Protein AF-A0A0A8WSU2-F1 (afdb_monomer_lite)

Secondary structure (DSSP, 8-state):
-EEEEEE---SSTTS--SSS--HHHHHHHHHHHHHHHH-TTSEEEEEETTT-HHHHHHSHHHHHHHHHH-GGG-SEEEETTEEEEESSPPPHHHHHHHHHHTT-----------------S---

Sequence (124 aa):
MKIEIYDPAMCCSTGVCGPSVDPELVRIQEALRQIQKQAPEVQVSRYGLSADPQAFVSNSAVAELLKSDGPDCLPLTFVDGELVCKGRYPSDEQLQAILKRGGMDVTFGEKKKSACCCGPKGCC

pLDDT: mean 83.92, std 17.27, range [31.69, 97.25]

Structure (mmCIF, N/CA/C/O backbone):
data_AF-A0A0A8WSU2-F1
#
_entry.id   AF-A0A0A8WSU2-F1
#
loop_
_atom_site.group_PDB
_atom_site.id
_atom_site.type_symbol
_atom_site.label_atom_id
_atom_site.label_alt_id
_atom_site.label_comp_id
_atom_site.label_asym_id
_atom_site.label_entity_id
_atom_site.label_seq_id
_atom_site.pdbx_PDB_ins_code
_atom_site.Cartn_x
_atom_site.Cartn_y
_atom_site.Cartn_z
_atom_site.occupancy
_atom_site.B_iso_or_equiv
_atom_site.auth_seq_id
_atom_site.auth_comp_id
_atom_site.auth_asym_id
_atom_site.auth_atom_id
_atom_site.pdbx_PDB_model_num
ATOM 1 N N . MET A 1 1 ? -9.893 -0.994 11.996 1.00 90.88 1 MET A N 1
ATOM 2 C CA . MET A 1 1 ? -9.765 -1.072 10.529 1.00 90.88 1 MET A CA 1
ATOM 3 C C . MET A 1 1 ? -8.291 -1.002 10.164 1.00 90.88 1 MET A C 1
ATOM 5 O O . MET A 1 1 ? -7.567 -0.209 10.764 1.00 90.88 1 MET A O 1
ATOM 9 N N . LYS A 1 2 ? -7.840 -1.822 9.218 1.00 94.38 2 LYS A N 1
ATOM 10 C CA . LYS A 1 2 ? -6.454 -1.885 8.750 1.00 94.38 2 LYS A CA 1
ATOM 11 C C . LYS A 1 2 ? -6.403 -1.690 7.236 1.00 94.38 2 LYS A C 1
ATOM 13 O O . LYS A 1 2 ? -7.123 -2.368 6.516 1.00 94.38 2 LYS A O 1
ATOM 18 N N . ILE A 1 3 ? -5.560 -0.779 6.762 1.00 95.69 3 ILE A N 1
ATOM 19 C CA . ILE A 1 3 ? -5.290 -0.542 5.341 1.00 95.69 3 ILE A CA 1
ATOM 20 C C . ILE A 1 3 ? -3.833 -0.911 5.080 1.00 95.69 3 ILE A C 1
ATOM 22 O O . ILE A 1 3 ? -2.929 -0.350 5.701 1.00 95.69 3 ILE A O 1
ATOM 26 N N . GLU A 1 4 ? -3.605 -1.841 4.159 1.00 96.31 4 GLU A N 1
ATOM 27 C CA . GLU A 1 4 ? -2.274 -2.321 3.787 1.00 96.31 4 GLU A CA 1
ATOM 28 C C . GLU A 1 4 ? -2.041 -2.096 2.300 1.00 96.31 4 GLU A C 1
ATOM 30 O O . GLU A 1 4 ? -2.842 -2.524 1.470 1.00 96.31 4 GLU A O 1
ATOM 35 N N . ILE A 1 5 ? -0.946 -1.426 1.958 1.00 96.50 5 ILE A N 1
ATOM 36 C CA . ILE A 1 5 ? -0.564 -1.148 0.574 1.00 96.50 5 ILE A CA 1
ATOM 37 C C . ILE A 1 5 ? 0.784 -1.803 0.294 1.00 96.50 5 ILE A C 1
ATOM 39 O O . ILE A 1 5 ? 1.754 -1.579 1.014 1.00 96.50 5 ILE A O 1
ATOM 43 N N . TYR A 1 6 ? 0.834 -2.602 -0.764 1.00 95.81 6 TYR A N 1
ATOM 44 C CA . TYR A 1 6 ? 2.019 -3.301 -1.237 1.00 95.81 6 TYR A CA 1
ATOM 45 C C . TYR A 1 6 ? 2.444 -2.684 -2.562 1.00 95.81 6 TYR A C 1
ATOM 47 O O . TYR A 1 6 ? 1.754 -2.839 -3.568 1.00 95.81 6 TYR A O 1
ATOM 55 N N . ASP A 1 7 ? 3.560 -1.970 -2.555 1.00 93.62 7 ASP A N 1
ATOM 56 C CA . ASP A 1 7 ? 4.047 -1.206 -3.694 1.00 93.62 7 ASP A CA 1
ATOM 57 C C . ASP A 1 7 ? 4.987 -2.006 -4.601 1.00 93.62 7 ASP A C 1
ATOM 59 O O . ASP A 1 7 ? 5.698 -2.898 -4.121 1.00 93.62 7 ASP A O 1
ATOM 63 N N . PRO A 1 8 ? 5.070 -1.641 -5.897 1.00 91.06 8 PRO A N 1
ATOM 64 C CA . PRO A 1 8 ? 6.066 -2.190 -6.809 1.00 91.06 8 PRO A CA 1
ATOM 65 C C . PRO A 1 8 ? 7.500 -1.955 -6.322 1.00 91.06 8 PRO A C 1
ATOM 67 O O . PRO A 1 8 ? 7.778 -1.119 -5.456 1.00 91.06 8 PRO A O 1
ATOM 70 N N . ALA A 1 9 ? 8.438 -2.691 -6.920 1.00 84.06 9 ALA A N 1
ATOM 71 C CA . ALA A 1 9 ? 9.855 -2.427 -6.727 1.00 84.06 9 ALA A CA 1
ATOM 72 C C . ALA A 1 9 ? 10.187 -1.032 -7.278 1.00 84.06 9 ALA A C 1
ATOM 74 O O . ALA A 1 9 ? 10.233 -0.812 -8.485 1.00 84.06 9 ALA A O 1
ATOM 75 N N . MET A 1 10 ? 10.405 -0.086 -6.370 1.00 75.75 10 MET A N 1
ATOM 76 C CA . MET A 1 10 ? 10.843 1.274 -6.672 1.00 75.75 10 MET A CA 1
ATOM 77 C C . MET A 1 10 ? 12.277 1.470 -6.172 1.00 75.75 10 MET A C 1
ATOM 79 O O . MET A 1 10 ? 12.734 0.757 -5.275 1.00 75.75 10 MET A O 1
ATOM 83 N N . CYS A 1 11 ? 12.992 2.459 -6.721 1.00 67.25 11 CYS A N 1
ATOM 84 C CA . CYS A 1 11 ? 14.342 2.810 -6.260 1.00 67.25 11 CYS A CA 1
ATOM 85 C C . CYS A 1 11 ? 14.371 3.349 -4.810 1.00 67.25 11 CYS A C 1
ATOM 87 O O . CYS A 1 11 ? 15.433 3.377 -4.195 1.00 67.25 11 CYS A O 1
ATOM 89 N N . CYS A 1 12 ? 13.227 3.758 -4.247 1.00 60.22 12 CYS A N 1
ATOM 90 C CA . CYS A 1 12 ? 13.058 4.129 -2.836 1.00 60.22 12 CYS A CA 1
ATOM 91 C C . CYS A 1 12 ? 11.634 3.844 -2.342 1.00 60.22 12 CYS A C 1
ATOM 93 O O . CYS A 1 12 ? 10.693 3.827 -3.133 1.00 60.22 12 CYS A O 1
ATOM 95 N N . SER A 1 13 ? 11.468 3.713 -1.021 1.00 57.97 13 SER A N 1
ATOM 96 C CA . SER A 1 13 ? 10.214 3.324 -0.349 1.00 57.97 13 SER A CA 1
ATOM 97 C C . SER A 1 13 ? 9.023 4.258 -0.596 1.00 57.97 13 SER A C 1
ATOM 99 O O . SER A 1 13 ? 7.880 3.849 -0.436 1.00 57.97 13 SER A O 1
ATOM 101 N N . THR A 1 14 ? 9.261 5.514 -0.984 1.00 60.28 14 THR A N 1
ATOM 102 C CA . THR A 1 14 ? 8.194 6.464 -1.341 1.00 60.28 14 THR A CA 1
ATOM 103 C C . THR A 1 14 ? 7.958 6.560 -2.847 1.00 60.28 14 THR A C 1
ATOM 105 O O . THR A 1 14 ? 6.931 7.097 -3.251 1.00 60.28 14 THR A O 1
ATOM 108 N N . GLY A 1 15 ? 8.905 6.080 -3.665 1.00 57.41 15 GLY A N 1
ATOM 109 C CA . GLY A 1 15 ? 8.951 6.260 -5.121 1.00 57.41 15 GLY A CA 1
ATOM 110 C C . GLY A 1 15 ? 9.078 7.712 -5.596 1.00 57.41 15 GLY A C 1
ATOM 111 O O . GLY A 1 15 ? 8.861 8.004 -6.765 1.00 57.41 15 GLY A O 1
ATOM 112 N N . VAL A 1 16 ? 9.453 8.634 -4.700 1.00 59.31 16 VAL A N 1
ATOM 113 C CA . VAL A 1 16 ? 9.601 10.077 -4.990 1.00 59.31 16 VAL A CA 1
ATOM 114 C C . VAL A 1 16 ? 11.053 10.448 -5.364 1.00 59.31 16 VAL A C 1
ATOM 116 O O . VAL A 1 16 ? 11.365 11.593 -5.671 1.00 59.31 16 VAL A O 1
ATOM 119 N N . CYS A 1 17 ? 11.981 9.491 -5.355 1.00 54.69 17 CYS A N 1
ATOM 120 C CA . CYS A 1 17 ? 13.396 9.712 -5.654 1.00 54.69 17 CYS A CA 1
ATOM 121 C C . CYS A 1 17 ? 13.681 9.577 -7.161 1.00 54.69 17 CYS A C 1
ATOM 123 O O . CYS A 1 17 ? 13.985 8.506 -7.679 1.00 54.69 17 CYS A O 1
ATOM 125 N N . GLY A 1 18 ? 13.599 10.685 -7.886 1.00 59.38 18 GLY A N 1
ATOM 126 C CA . GLY A 1 18 ? 13.944 10.740 -9.303 1.00 59.38 18 GLY A CA 1
ATOM 127 C C . GLY A 1 18 ? 13.562 12.087 -9.913 1.00 59.38 18 GLY A C 1
ATOM 128 O O . GLY A 1 18 ? 12.796 12.832 -9.306 1.00 59.38 18 GLY A O 1
ATOM 129 N N . PRO A 1 19 ? 14.068 12.427 -11.110 1.00 59.75 19 PRO A N 1
ATOM 130 C CA . PRO A 1 19 ? 13.723 13.683 -11.784 1.00 59.75 19 PRO A CA 1
ATOM 131 C C . PRO A 1 19 ? 12.236 13.771 -12.177 1.00 59.75 19 PRO A C 1
ATOM 133 O O . PRO A 1 19 ? 11.754 14.844 -12.532 1.00 59.75 19 PRO A O 1
ATOM 136 N N . SER A 1 20 ? 11.504 12.657 -12.111 1.00 62.78 20 SER A N 1
ATOM 137 C CA . SER A 1 20 ? 10.075 12.567 -12.396 1.00 62.78 20 SER A CA 1
ATOM 138 C C . SER A 1 20 ? 9.385 11.874 -11.226 1.00 62.78 20 SER A C 1
ATOM 140 O O . SER A 1 20 ? 9.387 10.652 -11.127 1.00 62.78 20 SER A O 1
ATOM 142 N N . VAL A 1 21 ? 8.854 12.676 -10.305 1.00 69.50 21 VAL A N 1
ATOM 143 C CA . VAL A 1 21 ? 8.003 12.195 -9.212 1.00 69.50 21 VAL A CA 1
ATOM 144 C C . VAL A 1 21 ? 6.663 11.776 -9.802 1.00 69.50 21 VAL A C 1
ATOM 146 O O . VAL A 1 21 ? 6.033 12.578 -10.492 1.00 69.50 21 VAL A O 1
ATOM 149 N N . ASP A 1 22 ? 6.221 10.552 -9.521 1.00 81.62 22 ASP A N 1
ATOM 150 C CA . ASP A 1 22 ? 4.885 10.103 -9.909 1.00 81.62 22 ASP A CA 1
ATOM 151 C C . ASP A 1 22 ? 3.820 10.860 -9.078 1.00 81.62 22 ASP A C 1
ATOM 153 O O . ASP A 1 22 ? 3.812 10.748 -7.844 1.00 81.62 22 ASP A O 1
ATOM 157 N N . PRO A 1 23 ? 2.927 11.650 -9.711 1.00 85.00 23 PRO A N 1
ATOM 158 C CA . PRO A 1 23 ? 1.863 12.376 -9.017 1.00 85.00 23 PRO A CA 1
ATOM 159 C C . PRO A 1 23 ? 0.928 11.461 -8.223 1.00 85.00 23 PRO A C 1
ATOM 161 O O . PRO A 1 23 ? 0.373 11.887 -7.209 1.00 85.00 23 PRO A O 1
ATOM 164 N N . GLU A 1 24 ? 0.763 10.215 -8.668 1.00 87.50 24 GLU A N 1
ATOM 165 C CA . GLU A 1 24 ? -0.050 9.213 -7.992 1.00 87.50 24 GLU A CA 1
ATOM 166 C C . GLU A 1 24 ? 0.529 8.929 -6.597 1.00 87.50 24 GLU A C 1
ATOM 168 O O . GLU A 1 24 ? -0.146 9.089 -5.5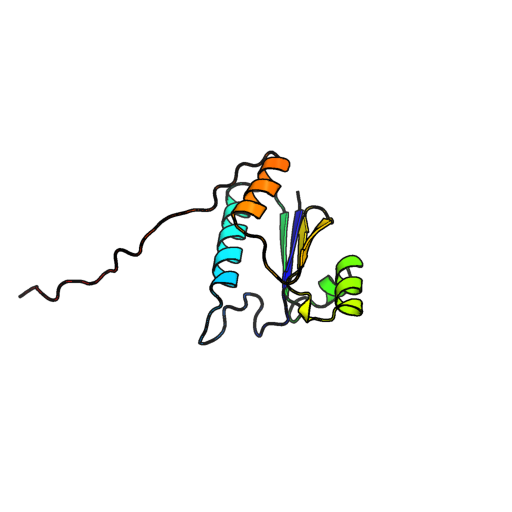81 1.00 87.50 24 GLU A O 1
ATOM 173 N N . LEU A 1 25 ? 1.838 8.667 -6.528 1.00 87.62 25 LEU A N 1
ATOM 174 C CA . LEU A 1 25 ? 2.538 8.379 -5.277 1.00 87.62 25 LEU A CA 1
ATOM 175 C C . LEU A 1 25 ? 2.471 9.532 -4.272 1.00 87.62 25 LEU A C 1
ATOM 177 O O . LEU A 1 25 ? 2.512 9.297 -3.062 1.00 87.62 25 LEU A O 1
ATOM 181 N N . VAL A 1 26 ? 2.376 10.771 -4.756 1.00 88.69 26 VAL A N 1
ATOM 182 C CA . VAL A 1 26 ? 2.160 11.956 -3.916 1.00 88.69 26 VAL A CA 1
ATOM 183 C C . VAL A 1 26 ? 0.720 12.000 -3.409 1.00 88.69 26 VAL A C 1
ATOM 185 O O . VAL A 1 26 ? 0.508 12.210 -2.213 1.00 88.69 26 VAL A O 1
ATOM 188 N N . ARG A 1 27 ? -0.264 11.765 -4.289 1.00 92.69 27 ARG A N 1
ATOM 189 C CA . ARG A 1 27 ? -1.685 11.736 -3.921 1.00 92.69 27 ARG A CA 1
ATOM 190 C C . ARG A 1 27 ? -1.943 10.686 -2.849 1.00 92.69 27 ARG A C 1
ATOM 192 O O . ARG A 1 27 ? -2.505 11.019 -1.807 1.00 92.69 27 ARG A O 1
ATOM 199 N N . ILE A 1 28 ? -1.505 9.445 -3.067 1.00 92.69 28 ILE A N 1
ATOM 200 C CA . ILE A 1 28 ? -1.746 8.368 -2.106 1.00 92.69 28 ILE A CA 1
ATOM 201 C C . ILE A 1 28 ? -1.047 8.646 -0.772 1.00 92.69 28 ILE A C 1
ATOM 203 O O . ILE A 1 28 ? -1.647 8.436 0.276 1.00 92.69 28 ILE A O 1
ATOM 207 N N . GLN A 1 29 ? 0.171 9.202 -0.770 1.00 90.19 29 GLN A N 1
ATOM 208 C CA . GLN A 1 29 ? 0.847 9.585 0.476 1.00 90.19 29 GLN A CA 1
ATOM 209 C C . GLN A 1 29 ? 0.063 10.621 1.276 1.00 90.19 29 GLN A C 1
ATOM 211 O O . GLN A 1 29 ? -0.098 10.457 2.487 1.00 90.19 29 GLN A O 1
ATOM 216 N N . GLU A 1 30 ? -0.447 11.662 0.619 1.00 92.25 30 GLU A N 1
ATOM 217 C CA . GLU A 1 30 ? -1.255 12.668 1.304 1.00 92.25 30 GLU A CA 1
ATOM 218 C C . GLU A 1 30 ? -2.585 12.078 1.783 1.00 92.25 30 GLU A C 1
ATOM 220 O O . GLU A 1 30 ? -2.980 12.327 2.920 1.00 92.25 30 GLU A O 1
ATOM 225 N N . ALA A 1 31 ? -3.240 11.232 0.983 1.00 93.25 31 ALA A N 1
ATOM 226 C CA . ALA A 1 31 ? -4.469 10.556 1.389 1.00 93.25 31 ALA A CA 1
ATOM 227 C C . ALA A 1 31 ? -4.256 9.704 2.652 1.00 93.25 31 ALA A C 1
ATOM 229 O O . ALA A 1 31 ? -4.979 9.856 3.637 1.00 93.25 31 ALA A O 1
ATOM 230 N N . LEU A 1 32 ? -3.214 8.871 2.682 1.00 92.50 32 LEU A N 1
ATOM 231 C CA . LEU A 1 32 ? -2.870 8.061 3.854 1.00 92.50 32 LEU A CA 1
ATOM 232 C C . LEU A 1 32 ? -2.555 8.918 5.085 1.00 92.50 32 LEU A C 1
ATOM 234 O O . LEU A 1 32 ? -2.984 8.594 6.193 1.00 92.50 32 LEU A O 1
ATOM 238 N N . ARG A 1 33 ? -1.856 10.040 4.898 1.00 92.00 33 ARG A N 1
ATOM 239 C CA . ARG A 1 33 ? -1.562 11.000 5.967 1.00 92.00 33 ARG A CA 1
ATOM 240 C C . ARG A 1 33 ? -2.833 11.645 6.524 1.00 92.00 33 ARG A C 1
ATOM 242 O O . ARG A 1 33 ? -2.944 11.817 7.738 1.00 92.00 33 ARG A O 1
ATOM 249 N N . GLN A 1 34 ? -3.797 11.987 5.669 1.00 93.56 34 GLN A N 1
ATOM 250 C CA . GLN A 1 34 ? -5.098 12.503 6.104 1.00 93.56 34 GLN A CA 1
ATOM 251 C C . GLN A 1 34 ? -5.885 11.451 6.888 1.00 93.56 34 GLN A C 1
ATOM 253 O O . GLN A 1 34 ? -6.435 11.785 7.936 1.00 93.56 34 GLN A O 1
ATOM 258 N N . ILE A 1 35 ? -5.871 10.188 6.448 1.00 93.81 35 ILE A N 1
ATOM 259 C CA . ILE A 1 35 ? -6.493 9.072 7.176 1.00 93.81 35 ILE A CA 1
ATOM 260 C C . ILE A 1 35 ? -5.882 8.944 8.568 1.00 93.81 35 ILE A C 1
ATOM 262 O O . ILE A 1 35 ? -6.611 9.007 9.548 1.00 93.81 35 ILE A O 1
ATOM 266 N N . GLN A 1 36 ? -4.555 8.854 8.677 1.00 91.94 36 GLN A N 1
ATOM 267 C CA . GLN A 1 36 ? -3.876 8.736 9.974 1.00 91.94 36 GLN A CA 1
ATOM 268 C C . GLN A 1 36 ? -4.182 9.914 10.915 1.00 91.94 36 GLN A C 1
ATOM 270 O O . GLN A 1 36 ? -4.234 9.741 12.131 1.00 91.94 36 GLN A O 1
ATOM 275 N N . LYS A 1 37 ? -4.385 11.118 10.365 1.00 92.69 37 LYS A N 1
ATOM 276 C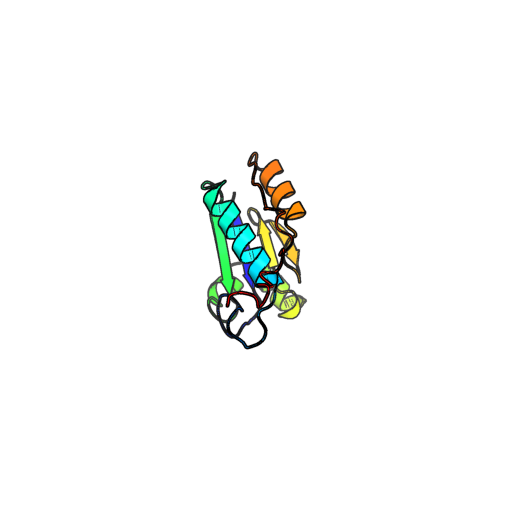 CA . LYS A 1 37 ? -4.694 12.325 11.140 1.00 92.69 37 LYS A CA 1
ATOM 277 C C . LYS A 1 37 ? -6.156 12.399 11.592 1.00 92.69 37 LYS A C 1
ATOM 279 O O . LYS A 1 37 ? -6.414 12.851 12.703 1.00 92.69 37 LYS A O 1
ATOM 284 N N . GLN A 1 38 ? -7.099 12.053 10.716 1.00 93.75 38 GLN A N 1
ATOM 285 C CA . GLN A 1 38 ? -8.540 12.223 10.950 1.00 93.75 38 GLN A CA 1
ATOM 286 C C . GLN A 1 38 ? -9.184 10.975 11.568 1.00 93.75 38 GLN A C 1
ATOM 288 O O . GLN A 1 38 ? -10.146 11.091 12.318 1.00 93.75 38 GLN A O 1
ATOM 293 N N . ALA A 1 39 ? -8.628 9.799 11.287 1.00 92.62 39 ALA A N 1
ATOM 294 C CA . ALA A 1 39 ? -9.091 8.504 11.760 1.00 92.62 39 ALA A CA 1
ATOM 295 C C . ALA A 1 39 ? -7.920 7.740 12.416 1.00 92.62 39 ALA A C 1
ATOM 297 O O . ALA A 1 39 ? -7.398 6.783 11.841 1.00 92.62 39 ALA A O 1
ATOM 298 N N . PRO A 1 40 ? -7.480 8.152 13.623 1.00 90.12 40 PRO A N 1
ATOM 299 C CA . PRO A 1 40 ? -6.320 7.562 14.310 1.00 90.12 40 PRO A CA 1
ATOM 300 C C . PRO A 1 40 ? -6.507 6.080 14.682 1.00 90.12 40 PRO A C 1
ATOM 302 O O . PRO A 1 40 ? -5.548 5.381 14.990 1.00 90.12 40 PRO A O 1
ATOM 305 N N . GLU A 1 41 ? -7.746 5.597 14.650 1.00 91.31 41 GLU A N 1
ATOM 306 C CA . GLU A 1 41 ? -8.136 4.197 14.824 1.00 91.31 41 GLU A CA 1
ATOM 307 C C . GLU A 1 41 ? -7.893 3.318 13.577 1.00 91.31 41 GLU A C 1
ATOM 309 O O . GLU A 1 41 ? -7.934 2.086 13.668 1.00 91.31 41 GLU A O 1
ATOM 314 N N . VAL A 1 42 ? -7.592 3.922 12.419 1.00 93.38 42 VAL A N 1
ATOM 315 C CA . VAL A 1 42 ? -7.185 3.201 11.206 1.00 93.38 42 VAL A CA 1
ATOM 316 C C . VAL A 1 42 ? -5.690 2.932 11.243 1.00 93.38 42 VAL A C 1
ATOM 318 O O . VAL A 1 42 ? -4.866 3.845 11.219 1.00 93.38 42 VAL A O 1
ATOM 321 N N . GLN A 1 43 ? -5.326 1.655 11.207 1.00 94.81 43 GLN A N 1
ATOM 322 C CA . GLN A 1 43 ? -3.936 1.254 11.039 1.00 94.81 43 GLN A CA 1
ATOM 323 C C . GLN A 1 43 ? -3.577 1.276 9.557 1.00 94.81 43 GLN A C 1
ATOM 325 O O . GLN A 1 43 ? -4.072 0.462 8.785 1.00 94.81 43 GLN A O 1
ATOM 330 N N . VAL A 1 44 ? -2.705 2.198 9.160 1.00 94.25 44 VAL A N 1
ATOM 331 C CA . VAL A 1 44 ? -2.202 2.296 7.786 1.00 94.25 44 VAL A CA 1
ATOM 332 C C . VAL A 1 44 ? -0.785 1.738 7.729 1.00 94.25 44 VAL A C 1
ATOM 334 O O . VAL A 1 44 ? 0.092 2.217 8.445 1.00 94.25 44 VAL A O 1
ATOM 337 N N . SER A 1 45 ? -0.554 0.747 6.871 1.00 94.25 45 SER A N 1
ATOM 338 C CA . SER A 1 45 ? 0.765 0.164 6.605 1.00 94.25 45 SER A CA 1
ATOM 339 C C . SER A 1 45 ? 1.058 0.160 5.110 1.00 94.25 45 SER A C 1
ATOM 341 O O . SER A 1 45 ? 0.180 -0.110 4.293 1.00 94.25 45 SER A O 1
ATOM 343 N N . ARG A 1 46 ? 2.300 0.475 4.749 1.00 93.38 46 ARG A N 1
ATOM 344 C CA . ARG A 1 46 ? 2.758 0.525 3.363 1.00 93.38 46 ARG A CA 1
ATOM 345 C C . ARG A 1 46 ? 4.099 -0.194 3.274 1.00 93.38 46 ARG A C 1
ATOM 347 O O . ARG A 1 46 ? 4.990 0.108 4.063 1.00 93.38 46 ARG A O 1
ATOM 354 N N . TYR A 1 47 ? 4.206 -1.140 2.351 1.00 94.06 47 TYR A N 1
ATOM 355 C CA . TYR A 1 47 ? 5.351 -2.029 2.181 1.00 94.06 47 TYR A CA 1
ATOM 356 C C . TYR A 1 47 ? 5.866 -1.908 0.752 1.00 94.06 47 TYR A C 1
ATOM 358 O O . TYR A 1 47 ? 5.085 -2.021 -0.191 1.00 94.06 47 TYR A O 1
ATOM 366 N N . GLY A 1 48 ? 7.167 -1.695 0.569 1.00 92.75 48 GLY A N 1
ATOM 367 C CA . GLY A 1 48 ? 7.776 -1.656 -0.764 1.00 92.75 48 GLY A CA 1
ATOM 368 C C . GLY A 1 48 ? 8.415 -2.989 -1.123 1.00 92.75 48 GLY A C 1
ATOM 369 O O . GLY A 1 48 ? 9.154 -3.523 -0.306 1.00 92.75 48 GLY A O 1
ATOM 370 N N . LEU A 1 49 ? 8.216 -3.515 -2.339 1.00 91.31 49 LEU A N 1
ATOM 371 C CA . LEU A 1 49 ? 8.781 -4.824 -2.718 1.00 91.31 49 LEU A CA 1
ATOM 372 C C . LEU A 1 49 ? 10.311 -4.892 -2.537 1.00 91.31 49 LEU A C 1
ATOM 374 O O . LEU A 1 49 ? 10.838 -5.913 -2.101 1.00 91.31 49 LEU A O 1
ATOM 378 N N . SER A 1 50 ? 11.017 -3.791 -2.819 1.00 88.38 50 SER A N 1
ATOM 379 C CA . SER A 1 50 ? 12.473 -3.685 -2.634 1.00 88.38 50 SER A CA 1
ATOM 380 C C . SER A 1 50 ? 12.899 -3.516 -1.170 1.00 88.38 50 SER A C 1
ATOM 382 O O . SER A 1 50 ? 13.991 -3.937 -0.802 1.00 88.38 50 SER A O 1
ATOM 384 N N . ALA A 1 51 ? 12.078 -2.848 -0.354 1.00 88.38 51 ALA A N 1
ATOM 385 C CA . ALA A 1 51 ? 12.429 -2.449 1.012 1.00 88.38 51 ALA A CA 1
ATOM 386 C C . ALA A 1 51 ? 11.978 -3.481 2.058 1.00 88.38 51 ALA A C 1
ATOM 388 O O . ALA A 1 51 ? 12.696 -3.745 3.018 1.00 88.38 51 ALA A O 1
ATOM 389 N N . ASP A 1 52 ? 10.820 -4.098 1.830 1.00 93.25 52 ASP A N 1
ATOM 390 C CA . ASP A 1 52 ? 10.108 -4.967 2.762 1.00 93.25 52 ASP A CA 1
ATOM 391 C C . ASP A 1 52 ? 9.744 -6.324 2.120 1.00 93.25 52 ASP A C 1
ATOM 393 O O . ASP A 1 52 ? 8.601 -6.771 2.249 1.00 93.25 52 ASP A O 1
ATOM 397 N N . PRO A 1 53 ? 10.664 -7.035 1.432 1.00 92.31 53 PRO A N 1
ATOM 398 C CA . PRO A 1 53 ? 10.329 -8.256 0.686 1.00 92.31 53 PRO A CA 1
ATOM 399 C C . PRO A 1 53 ? 9.681 -9.336 1.568 1.00 92.31 53 PRO A C 1
ATOM 401 O O . PRO A 1 53 ? 8.842 -10.111 1.107 1.00 92.31 53 PRO A O 1
ATOM 404 N N . GLN A 1 54 ? 10.008 -9.356 2.865 1.00 94.06 54 GLN A N 1
ATOM 405 C CA . GLN A 1 54 ? 9.412 -10.281 3.824 1.00 94.06 54 GLN A CA 1
ATOM 406 C C . GLN A 1 54 ? 7.894 -10.073 3.998 1.00 94.06 54 GLN A C 1
ATOM 408 O O . GLN A 1 54 ? 7.167 -11.045 4.211 1.00 94.06 54 GLN A O 1
ATOM 413 N N . ALA A 1 55 ? 7.385 -8.844 3.867 1.00 94.62 55 ALA A N 1
ATOM 414 C CA . ALA A 1 55 ? 5.952 -8.560 3.978 1.00 94.62 55 ALA A CA 1
ATOM 415 C C . ALA A 1 55 ? 5.147 -9.197 2.829 1.00 94.62 55 ALA A C 1
ATOM 417 O O . ALA A 1 55 ? 4.018 -9.641 3.039 1.00 94.62 55 ALA A O 1
ATOM 418 N N . PHE A 1 56 ? 5.747 -9.304 1.639 1.00 95.19 56 PHE A N 1
ATOM 419 C CA . PHE A 1 56 ? 5.115 -9.854 0.435 1.00 95.19 56 PHE A CA 1
ATOM 420 C C . PHE A 1 56 ? 5.026 -11.380 0.462 1.00 95.19 56 PHE A C 1
ATOM 422 O O . PHE A 1 56 ? 4.096 -11.944 -0.104 1.00 95.19 56 PHE A O 1
ATOM 429 N N . VAL A 1 57 ? 5.963 -12.050 1.140 1.00 93.44 57 VAL A N 1
ATOM 430 C CA . VAL A 1 57 ? 5.918 -13.510 1.342 1.00 93.44 57 VAL A CA 1
ATOM 431 C C . VAL A 1 57 ? 5.113 -13.914 2.577 1.00 93.44 57 VAL A C 1
ATOM 433 O O . VAL A 1 57 ? 4.611 -15.032 2.634 1.00 93.44 57 VAL A O 1
ATOM 436 N N . SER A 1 58 ? 4.980 -13.023 3.566 1.00 93.44 58 SER A N 1
ATOM 437 C CA . SER A 1 58 ? 4.238 -13.306 4.805 1.00 93.44 58 SER A CA 1
ATOM 438 C C . SER A 1 58 ? 2.722 -13.223 4.618 1.00 93.44 58 SER A C 1
ATOM 440 O O . SER A 1 58 ? 1.977 -13.874 5.346 1.00 93.44 58 SER A O 1
ATOM 442 N N . ASN A 1 59 ? 2.254 -12.435 3.648 1.00 93.88 59 ASN A N 1
ATOM 443 C CA . ASN A 1 59 ? 0.851 -12.393 3.260 1.00 93.88 59 ASN A CA 1
ATOM 444 C C . ASN A 1 59 ? 0.621 -13.366 2.094 1.00 93.88 59 ASN A C 1
ATOM 446 O O . ASN A 1 59 ? 1.049 -13.108 0.969 1.00 93.88 59 ASN A O 1
ATOM 450 N N . SER A 1 60 ? -0.060 -14.483 2.362 1.00 94.50 60 SER A N 1
ATOM 451 C CA . SER A 1 60 ? -0.287 -15.535 1.365 1.00 94.50 60 SER A CA 1
ATOM 452 C C . SER A 1 60 ? -1.023 -15.024 0.125 1.00 94.50 60 SER A C 1
ATOM 454 O O . SER A 1 60 ? -0.646 -15.394 -0.981 1.00 94.50 60 SER A O 1
ATOM 456 N N . ALA A 1 61 ? -1.997 -14.123 0.284 1.00 95.75 61 ALA A N 1
ATOM 457 C CA . ALA A 1 61 ? -2.749 -13.569 -0.841 1.00 95.75 61 ALA A CA 1
ATOM 458 C C . ALA A 1 61 ? -1.858 -12.715 -1.758 1.00 95.75 61 ALA A C 1
ATOM 460 O O . ALA A 1 61 ? -1.944 -12.808 -2.980 1.00 95.75 61 ALA A O 1
ATOM 461 N N . VAL A 1 62 ? -0.957 -11.914 -1.178 1.00 96.38 62 VAL A N 1
ATOM 462 C CA . VAL A 1 62 ? 0.031 -11.135 -1.945 1.00 96.38 62 VAL A CA 1
ATOM 463 C C . VAL A 1 62 ? 0.999 -12.061 -2.677 1.00 96.38 62 VAL A C 1
ATOM 465 O O . VAL A 1 62 ? 1.244 -11.871 -3.868 1.00 96.38 62 VAL A O 1
ATOM 468 N N . ALA A 1 63 ? 1.518 -13.083 -1.993 1.00 95.56 63 ALA A N 1
ATOM 469 C CA . ALA A 1 63 ? 2.438 -14.050 -2.581 1.00 95.56 63 ALA A CA 1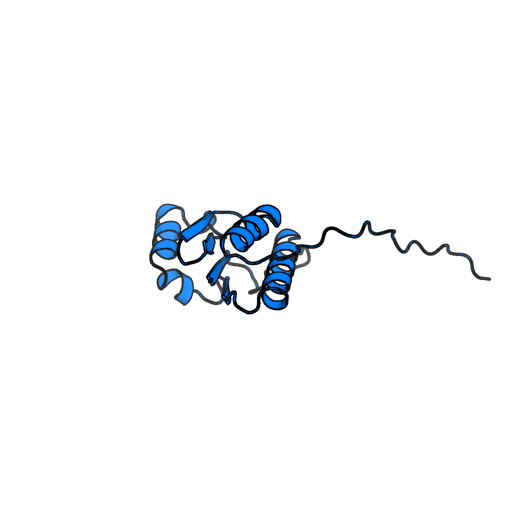
ATOM 470 C C . ALA A 1 63 ? 1.801 -14.825 -3.749 1.00 95.56 63 ALA A C 1
ATOM 472 O O . ALA A 1 63 ? 2.446 -15.042 -4.776 1.00 95.56 63 ALA A O 1
ATOM 473 N N . GLU A 1 64 ? 0.533 -15.223 -3.620 1.00 96.06 64 GLU A N 1
ATOM 474 C CA . GLU A 1 64 ? -0.216 -15.907 -4.677 1.00 96.06 64 GLU A CA 1
ATOM 475 C C . GLU A 1 64 ? -0.452 -15.011 -5.894 1.00 96.06 64 GLU A C 1
ATOM 477 O O . GLU A 1 64 ? -0.243 -15.458 -7.026 1.00 96.06 64 GLU A O 1
ATOM 482 N N . LEU A 1 65 ? -0.821 -13.745 -5.681 1.00 96.06 65 LEU A N 1
ATOM 483 C CA . LEU A 1 65 ? -0.995 -12.770 -6.761 1.00 96.06 65 LEU A CA 1
ATOM 484 C C . LEU A 1 65 ? 0.322 -12.522 -7.498 1.00 96.06 65 LEU A C 1
ATOM 486 O O . LEU A 1 65 ? 0.368 -12.626 -8.718 1.00 96.06 65 LEU A O 1
ATOM 490 N N . LEU A 1 66 ? 1.424 -12.319 -6.773 1.00 94.56 66 LEU A N 1
ATOM 491 C CA . LEU A 1 66 ? 2.744 -12.168 -7.389 1.00 94.56 66 LEU A CA 1
ATOM 492 C C . LEU A 1 66 ? 3.179 -13.406 -8.177 1.00 94.56 66 LEU A C 1
ATOM 494 O O . LEU A 1 66 ? 3.820 -13.284 -9.218 1.00 94.56 66 LEU A O 1
ATOM 498 N N . LYS A 1 67 ? 2.852 -14.605 -7.690 1.00 94.50 67 LYS A N 1
ATOM 499 C CA . LYS A 1 67 ? 3.199 -15.859 -8.367 1.00 94.50 67 LYS A CA 1
ATOM 500 C C . LYS A 1 67 ? 2.378 -16.083 -9.638 1.00 94.50 67 LYS A C 1
ATOM 502 O O . LYS A 1 67 ? 2.900 -16.650 -10.594 1.00 94.50 67 LYS A O 1
ATOM 507 N N . SER A 1 68 ? 1.100 -15.714 -9.621 1.00 95.06 68 SER A N 1
ATOM 508 C CA . SER A 1 68 ? 0.164 -15.967 -10.722 1.00 95.06 68 SER A CA 1
ATOM 509 C C . SER A 1 68 ? 0.194 -14.874 -11.788 1.00 95.06 68 SER A C 1
ATOM 511 O O . SER A 1 68 ? 0.237 -15.187 -12.974 1.00 95.06 68 SER A O 1
ATOM 513 N N . ASP A 1 69 ? 0.218 -13.612 -11.369 1.00 93.56 69 ASP A N 1
ATOM 514 C CA . ASP A 1 69 ? 0.132 -12.443 -12.245 1.00 93.56 69 ASP A CA 1
ATOM 515 C C . ASP A 1 69 ? 1.483 -11.744 -12.467 1.00 93.56 69 ASP A C 1
ATOM 517 O O . ASP A 1 69 ? 1.591 -10.866 -13.321 1.00 93.56 69 ASP A O 1
ATOM 521 N N . GLY A 1 70 ? 2.516 -12.117 -11.708 1.00 91.31 70 GLY A N 1
ATOM 522 C CA . GLY A 1 70 ? 3.814 -11.449 -11.737 1.00 91.31 70 GLY A CA 1
ATOM 523 C C . GLY A 1 70 ? 3.841 -10.126 -10.954 1.00 91.31 70 GLY A C 1
ATOM 524 O O . GLY A 1 70 ? 2.848 -9.724 -10.345 1.00 91.31 70 GLY A O 1
ATOM 525 N N . PRO A 1 71 ? 4.986 -9.418 -10.955 1.00 88.94 71 PRO A N 1
ATOM 526 C CA . PRO A 1 71 ? 5.152 -8.159 -10.222 1.00 88.94 71 PRO A CA 1
ATOM 527 C C . PRO A 1 71 ? 4.279 -7.011 -10.753 1.00 88.94 71 PRO A C 1
ATOM 529 O O . PRO A 1 71 ? 4.041 -6.049 -10.026 1.00 88.94 71 PRO A O 1
ATOM 532 N N . ASP A 1 72 ? 3.754 -7.126 -11.975 1.00 89.75 72 ASP A N 1
ATOM 533 C CA . ASP A 1 72 ? 2.890 -6.120 -12.607 1.00 89.75 72 ASP A CA 1
ATOM 534 C C . ASP A 1 72 ? 1.496 -6.031 -11.958 1.00 89.75 72 ASP A C 1
ATOM 536 O O . ASP A 1 72 ? 0.731 -5.107 -12.234 1.00 89.75 72 ASP A O 1
ATOM 540 N N . CYS A 1 73 ? 1.143 -6.961 -11.059 1.00 93.25 73 CYS A N 1
ATOM 541 C CA . CYS A 1 73 ? -0.074 -6.847 -10.256 1.00 93.25 73 CYS A CA 1
ATOM 542 C C . CYS A 1 73 ? 0.006 -5.749 -9.185 1.00 93.25 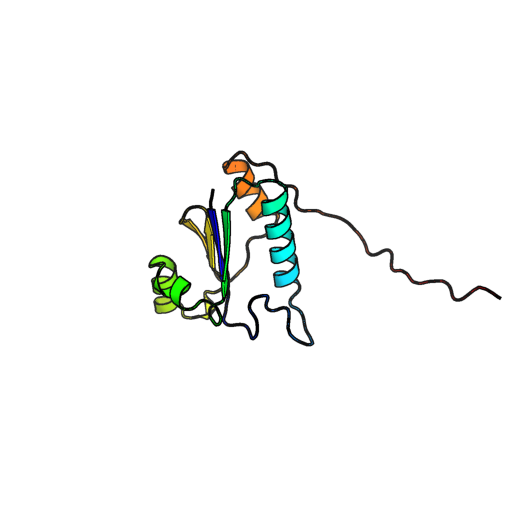73 CYS A C 1
ATOM 544 O O . CYS A 1 73 ? -1.014 -5.418 -8.574 1.00 93.25 73 CYS A O 1
ATOM 546 N N . LEU A 1 74 ? 1.203 -5.224 -8.915 1.00 94.12 74 LEU A N 1
ATOM 547 C CA . LEU A 1 74 ? 1.433 -4.164 -7.944 1.00 94.12 74 LEU A CA 1
ATOM 548 C C . LEU A 1 74 ? 1.059 -2.786 -8.529 1.00 94.12 74 LEU A C 1
ATOM 550 O O . LEU A 1 74 ? 1.188 -2.570 -9.731 1.00 94.12 74 LEU A O 1
ATOM 554 N N . PRO A 1 75 ? 0.627 -1.826 -7.695 1.00 95.56 75 PRO A N 1
ATOM 555 C CA . PRO A 1 75 ? 0.407 -1.960 -6.259 1.00 95.56 75 PRO A CA 1
ATOM 556 C C . PRO A 1 75 ? -0.855 -2.775 -5.924 1.00 95.56 75 PRO A C 1
ATOM 558 O O . PRO A 1 75 ? -1.836 -2.778 -6.673 1.00 95.56 75 PRO A O 1
ATOM 561 N N . LEU A 1 76 ? -0.835 -3.446 -4.771 1.00 97.25 76 LEU A N 1
ATOM 562 C CA . LEU A 1 76 ? -2.003 -4.113 -4.187 1.00 97.25 76 LEU A CA 1
ATOM 563 C C . LEU A 1 76 ? -2.449 -3.351 -2.943 1.00 97.25 76 LEU A C 1
ATOM 565 O O . LEU A 1 76 ? -1.622 -2.966 -2.121 1.00 97.25 76 LEU A O 1
ATOM 569 N N . THR A 1 77 ? -3.754 -3.153 -2.782 1.00 97.00 77 THR A N 1
ATOM 570 C CA . THR A 1 77 ? -4.323 -2.556 -1.568 1.00 97.00 77 THR A CA 1
ATOM 571 C C . THR A 1 77 ? -5.297 -3.518 -0.923 1.00 97.00 77 THR A C 1
ATOM 573 O O . THR A 1 77 ? -6.218 -4.002 -1.584 1.00 97.00 77 THR A O 1
ATOM 576 N N . PHE A 1 78 ? -5.115 -3.740 0.374 1.00 96.56 78 PHE A N 1
ATOM 577 C CA . PHE A 1 78 ? -5.984 -4.548 1.211 1.00 96.56 78 PHE A CA 1
ATOM 578 C C . PHE A 1 78 ? -6.624 -3.695 2.299 1.00 96.56 78 PHE A C 1
ATOM 580 O O . PHE A 1 78 ? -5.993 -2.792 2.853 1.00 96.56 78 PHE A O 1
ATOM 587 N N . VAL A 1 79 ? -7.874 -4.010 2.622 1.00 95.25 79 VAL A N 1
ATOM 588 C CA . VAL A 1 79 ? -8.605 -3.434 3.749 1.00 95.25 79 VAL A CA 1
ATOM 589 C C . VAL A 1 79 ? -9.127 -4.572 4.603 1.00 95.25 79 VAL A C 1
ATOM 591 O O . VAL A 1 79 ? -9.854 -5.422 4.106 1.00 95.25 79 VAL A O 1
ATOM 594 N N . ASP A 1 80 ? -8.718 -4.608 5.869 1.00 94.00 80 ASP A N 1
ATOM 595 C CA . ASP A 1 80 ? -9.062 -5.672 6.819 1.00 94.00 80 ASP A CA 1
ATOM 596 C C . ASP A 1 80 ? -8.811 -7.090 6.248 1.00 94.00 80 ASP A C 1
ATOM 598 O O . ASP A 1 80 ? -9.530 -8.041 6.537 1.00 94.00 80 ASP A O 1
ATOM 602 N N . GLY A 1 81 ? -7.759 -7.228 5.428 1.00 93.25 81 GLY A N 1
ATOM 603 C CA . GLY A 1 81 ? -7.365 -8.480 4.772 1.00 93.25 81 GLY A CA 1
ATOM 604 C C . GLY A 1 81 ? -8.049 -8.765 3.428 1.00 93.25 81 GLY A C 1
ATOM 605 O O . GLY A 1 81 ? -7.662 -9.717 2.755 1.00 93.25 81 GLY A O 1
ATOM 606 N N . GLU A 1 82 ? -9.005 -7.943 2.991 1.00 94.25 82 GLU A N 1
ATOM 607 C CA . GLU A 1 82 ? -9.689 -8.088 1.701 1.00 94.25 82 GLU A CA 1
ATOM 608 C C . GLU A 1 82 ? -9.028 -7.232 0.613 1.00 94.25 82 GLU A C 1
ATOM 610 O O . GLU A 1 82 ? -8.756 -6.048 0.817 1.00 94.25 82 GLU A O 1
ATOM 615 N N . LEU A 1 83 ? -8.776 -7.817 -0.562 1.00 95.44 83 LEU A N 1
ATOM 616 C CA . LEU A 1 83 ? -8.190 -7.107 -1.699 1.00 95.44 83 LEU A CA 1
ATOM 617 C C . LEU A 1 83 ? -9.202 -6.119 -2.300 1.00 95.44 83 LEU A C 1
ATOM 619 O O . LEU A 1 83 ? -10.208 -6.530 -2.873 1.00 95.44 83 LEU A O 1
ATOM 623 N N . VAL A 1 84 ? -8.893 -4.821 -2.255 1.00 95.50 84 VAL A N 1
ATOM 624 C CA . VAL A 1 84 ? -9.765 -3.765 -2.804 1.00 95.50 84 VAL A CA 1
ATOM 625 C C . VAL A 1 84 ? -9.266 -3.192 -4.128 1.00 95.50 84 VAL A C 1
ATOM 627 O O . VAL A 1 84 ? -10.069 -2.733 -4.941 1.00 95.50 84 VAL A O 1
ATOM 630 N N . CYS A 1 85 ? -7.952 -3.189 -4.366 1.00 95.44 85 CYS A N 1
ATOM 631 C CA . CYS A 1 85 ? -7.347 -2.690 -5.603 1.00 95.44 85 CYS A CA 1
ATOM 632 C C . CYS A 1 85 ? -6.118 -3.518 -5.988 1.00 95.44 85 CYS A C 1
ATOM 634 O O . CYS A 1 85 ? -5.329 -3.907 -5.128 1.00 95.44 85 CYS A O 1
ATOM 636 N N . LYS A 1 86 ? -5.962 -3.744 -7.296 1.00 95.94 86 LYS A N 1
ATOM 637 C CA . LYS A 1 86 ? -4.845 -4.458 -7.924 1.00 95.94 86 LYS A CA 1
ATOM 638 C C . LYS A 1 86 ? -4.359 -3.675 -9.141 1.00 95.94 86 LYS A C 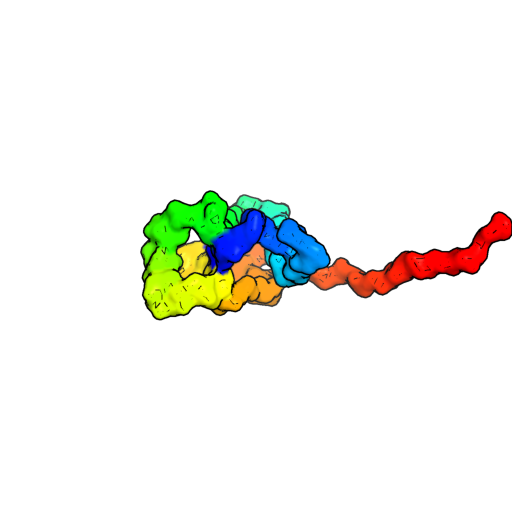1
ATOM 640 O O . LYS A 1 86 ? -5.187 -3.193 -9.917 1.00 95.94 86 LYS A O 1
ATOM 645 N N . GLY A 1 87 ? -3.042 -3.540 -9.287 1.00 94.50 87 GLY A N 1
ATOM 646 C CA . GLY A 1 87 ? -2.375 -2.810 -10.371 1.00 94.50 87 GLY A CA 1
ATOM 647 C C . GLY A 1 87 ? -2.577 -1.292 -10.338 1.00 94.50 87 GLY A C 1
ATOM 648 O O . GLY A 1 87 ? -2.208 -0.598 -11.280 1.00 94.50 87 GLY A O 1
ATOM 649 N N . ARG A 1 88 ? -3.218 -0.760 -9.290 1.00 94.38 88 ARG A N 1
ATOM 650 C CA . ARG A 1 88 ? -3.468 0.674 -9.108 1.00 94.38 88 ARG A CA 1
ATOM 651 C C . ARG A 1 88 ? -3.737 1.002 -7.647 1.00 94.38 88 ARG A C 1
ATOM 653 O O . ARG A 1 88 ? -4.240 0.162 -6.903 1.00 94.38 88 ARG A O 1
ATOM 660 N N . TYR A 1 89 ? -3.471 2.244 -7.270 1.00 94.81 89 TYR A N 1
ATOM 661 C CA . TYR A 1 89 ? -3.875 2.779 -5.976 1.00 94.81 89 TYR A CA 1
ATOM 662 C C . TYR A 1 89 ? -5.379 3.101 -5.951 1.00 94.81 89 TYR A C 1
ATOM 664 O O . TYR A 1 89 ? -5.952 3.444 -6.990 1.00 94.81 89 TYR A O 1
ATOM 672 N N . PRO A 1 90 ? -6.040 3.009 -4.783 1.00 94.69 90 PRO A N 1
ATOM 673 C CA . PRO A 1 90 ? -7.440 3.393 -4.641 1.00 94.69 90 PRO A CA 1
ATOM 674 C C . PRO A 1 90 ? -7.602 4.907 -4.809 1.00 94.69 90 PRO A C 1
ATOM 676 O O . PRO A 1 90 ? -6.785 5.684 -4.307 1.00 94.69 90 PRO A O 1
ATOM 679 N N . SER A 1 91 ? -8.669 5.339 -5.481 1.00 94.38 91 SER A N 1
ATOM 680 C CA . SER A 1 91 ? -9.012 6.763 -5.570 1.00 94.38 91 SER A CA 1
ATOM 681 C C . SER A 1 91 ? -9.432 7.330 -4.208 1.00 94.38 91 SER A C 1
ATOM 683 O O . SER A 1 91 ? -9.797 6.587 -3.294 1.00 94.38 91 SER A O 1
ATOM 685 N N . ASP A 1 92 ? -9.421 8.657 -4.075 1.00 93.56 92 ASP A N 1
ATOM 686 C CA . ASP A 1 92 ? -9.889 9.339 -2.859 1.00 93.56 92 ASP A CA 1
ATOM 687 C C . ASP A 1 92 ? -11.359 9.000 -2.564 1.00 93.56 92 ASP A C 1
ATOM 689 O O . ASP A 1 92 ? -11.732 8.758 -1.418 1.00 93.56 92 ASP A O 1
ATOM 693 N N . GLU A 1 93 ? -12.184 8.892 -3.609 1.00 92.56 93 GLU A N 1
ATOM 694 C CA . GLU A 1 93 ? -13.584 8.470 -3.503 1.00 92.56 93 GLU A CA 1
ATOM 695 C C . GLU A 1 93 ? -13.711 7.034 -2.981 1.00 92.56 93 GLU A C 1
ATOM 697 O O . GLU A 1 93 ? -14.543 6.759 -2.115 1.00 92.56 93 GLU A O 1
ATOM 702 N N . GLN A 1 94 ? -12.872 6.113 -3.474 1.00 93.75 94 GLN A N 1
ATOM 703 C CA . GLN A 1 94 ? -12.858 4.728 -3.003 1.00 93.75 94 GLN A CA 1
ATOM 704 C C . GLN A 1 94 ? -12.429 4.655 -1.537 1.00 93.75 94 GLN A C 1
ATOM 706 O O . GLN A 1 94 ? -13.117 4.020 -0.741 1.00 93.75 94 GLN A O 1
ATOM 711 N N . LEU A 1 95 ? -11.343 5.337 -1.159 1.00 93.81 95 LEU A N 1
ATOM 712 C CA . LEU A 1 95 ? -10.894 5.407 0.233 1.00 93.81 95 LEU A CA 1
ATOM 713 C C . LEU A 1 95 ? -11.989 5.975 1.137 1.00 93.81 95 LEU A C 1
ATOM 715 O O . LEU A 1 95 ? -12.288 5.392 2.177 1.00 93.81 95 LEU A O 1
ATOM 719 N N . GLN A 1 96 ? -12.645 7.059 0.719 1.00 93.38 96 GLN A N 1
ATOM 720 C CA . GLN A 1 96 ? -13.734 7.659 1.481 1.00 93.38 96 GLN A CA 1
ATOM 721 C C . GLN A 1 96 ? -14.923 6.709 1.636 1.00 93.38 96 GLN A C 1
ATOM 723 O O . GLN A 1 96 ? -15.475 6.595 2.729 1.00 93.38 96 GLN A O 1
ATOM 728 N N . ALA A 1 97 ? -15.318 6.007 0.573 1.00 93.19 97 ALA A N 1
ATOM 729 C CA . ALA A 1 97 ? -16.406 5.038 0.636 1.00 93.19 97 ALA A CA 1
ATOM 730 C C . ALA A 1 97 ? -16.090 3.884 1.599 1.00 93.19 97 ALA A C 1
ATOM 732 O O . ALA A 1 97 ? -16.959 3.471 2.368 1.00 93.19 97 ALA A O 1
ATOM 733 N N . ILE A 1 98 ? -14.852 3.385 1.587 1.00 93.12 98 ILE A N 1
ATOM 734 C CA . ILE A 1 98 ? -14.398 2.320 2.487 1.00 93.12 98 ILE A CA 1
ATOM 735 C C . ILE A 1 98 ? -14.411 2.819 3.942 1.00 93.12 98 ILE A C 1
ATOM 737 O O . ILE A 1 98 ? -14.968 2.153 4.812 1.00 93.12 98 ILE A O 1
ATOM 741 N N . LEU A 1 99 ? -13.874 4.010 4.210 1.00 92.88 99 LEU A N 1
ATOM 742 C CA . LEU A 1 99 ? -13.838 4.589 5.559 1.00 92.88 99 LEU A CA 1
ATOM 743 C C . LEU A 1 99 ? -15.243 4.854 6.107 1.00 92.88 99 LEU A C 1
ATOM 745 O O . LEU A 1 99 ? -15.530 4.497 7.248 1.00 92.88 99 LEU A O 1
ATOM 749 N N . LYS A 1 100 ? -16.154 5.364 5.268 1.00 92.62 100 LYS A N 1
ATOM 750 C CA . LYS A 1 100 ? -17.563 5.567 5.635 1.00 92.62 100 LYS A CA 1
ATOM 751 C C . LYS A 1 100 ? -18.260 4.262 6.012 1.00 92.62 100 LYS A C 1
ATOM 753 O O . LYS A 1 100 ? -19.046 4.254 6.955 1.00 92.62 100 LYS A O 1
ATOM 758 N N . ARG A 1 101 ? -17.959 3.149 5.328 1.00 89.19 101 ARG A N 1
ATOM 759 C CA . ARG A 1 101 ? -18.463 1.814 5.713 1.00 89.19 101 ARG A CA 1
ATOM 760 C C . ARG A 1 101 ? -17.939 1.375 7.080 1.00 89.19 101 ARG A C 1
ATOM 762 O O . ARG A 1 101 ? -18.664 0.712 7.811 1.00 89.19 101 ARG A O 1
ATOM 769 N N . GLY A 1 102 ? -16.720 1.782 7.426 1.00 85.44 102 GLY A N 1
ATOM 770 C CA . GLY A 1 102 ? -16.132 1.601 8.753 1.00 85.44 102 GLY A CA 1
ATOM 771 C C . GLY A 1 102 ? -16.624 2.592 9.816 1.00 85.44 102 GLY A C 1
ATOM 772 O O . GLY A 1 102 ? -16.142 2.531 10.940 1.00 85.44 102 GLY A O 1
ATOM 773 N N . GLY A 1 103 ? -17.555 3.500 9.493 1.00 88.94 103 GLY A N 1
ATOM 774 C CA . GLY A 1 103 ? -18.062 4.515 10.425 1.00 88.94 103 GLY A CA 1
ATOM 775 C C . GLY A 1 103 ? -17.163 5.746 10.589 1.00 88.94 103 GLY A C 1
ATOM 776 O O . GLY A 1 103 ? -17.402 6.555 11.480 1.00 88.94 103 GLY A O 1
ATOM 777 N N . MET A 1 104 ? -16.152 5.909 9.734 1.00 89.56 104 MET A N 1
ATOM 778 C CA . MET A 1 104 ? -15.199 7.017 9.785 1.00 89.56 104 MET A CA 1
ATOM 779 C C . MET A 1 104 ? -15.470 8.021 8.671 1.00 89.56 104 MET A C 1
ATOM 781 O O . MET A 1 104 ? -15.586 7.655 7.500 1.00 89.56 104 MET A O 1
ATOM 785 N N . ASP A 1 105 ? -15.519 9.303 9.026 1.00 88.62 105 ASP A N 1
ATOM 786 C CA . ASP A 1 105 ? -15.647 10.384 8.053 1.00 88.62 105 ASP A CA 1
ATOM 787 C C . ASP A 1 105 ? -14.295 11.074 7.868 1.00 88.62 105 ASP A C 1
ATOM 789 O O . ASP A 1 105 ? -13.855 11.867 8.699 1.00 88.62 105 ASP A O 1
ATOM 793 N N . VAL A 1 106 ? -13.610 10.715 6.781 1.00 89.06 106 VAL A N 1
ATOM 794 C CA . VAL A 1 106 ? -12.343 11.329 6.381 1.00 89.06 106 VAL A CA 1
ATOM 795 C C . VAL A 1 106 ? -12.575 12.189 5.151 1.00 89.06 106 VAL A C 1
ATOM 797 O O . VAL A 1 106 ? -13.177 11.777 4.153 1.00 89.06 106 VAL A O 1
ATOM 800 N N . THR A 1 107 ? -12.057 13.405 5.226 1.00 87.56 107 THR A N 1
ATOM 801 C CA . THR A 1 107 ? -12.074 14.369 4.135 1.00 87.56 107 THR A CA 1
ATOM 802 C C . THR A 1 107 ? -10.739 14.338 3.404 1.00 87.56 107 THR A C 1
ATOM 804 O O . THR A 1 107 ? -9.693 14.689 3.955 1.00 87.56 107 THR A O 1
ATOM 807 N N . PHE A 1 108 ? -10.783 13.918 2.144 1.00 84.00 108 PHE A N 1
ATOM 808 C CA . PHE A 1 108 ? -9.678 14.057 1.202 1.00 84.00 108 PHE A CA 1
ATOM 809 C C . PHE A 1 108 ? -9.877 15.387 0.482 1.00 84.00 108 PHE A C 1
ATOM 811 O O . PHE A 1 108 ? -10.954 15.668 -0.042 1.00 84.00 108 PHE A O 1
ATOM 818 N N . GLY A 1 109 ? -8.899 16.281 0.585 1.00 63.31 109 GLY A N 1
ATOM 819 C CA . GLY A 1 109 ? -9.084 17.663 0.166 1.00 63.31 109 GLY A CA 1
ATOM 820 C C . GLY A 1 109 ? -9.137 17.825 -1.352 1.00 63.31 109 GLY A C 1
ATOM 821 O O . GLY A 1 109 ? -8.119 17.681 -2.018 1.00 63.31 109 GLY A O 1
ATOM 822 N N . GLU A 1 110 ? -10.264 18.305 -1.875 1.00 62.06 110 GLU A N 1
ATOM 823 C CA . GLU A 1 110 ? -10.253 19.186 -3.045 1.00 62.06 110 GLU A CA 1
ATOM 824 C C . GLU A 1 110 ? -9.968 20.634 -2.591 1.00 62.06 110 GLU A C 1
ATOM 826 O O . GLU A 1 110 ? -10.777 21.211 -1.856 1.00 62.06 110 GLU A O 1
ATOM 831 N N . LYS A 1 111 ? -8.819 21.206 -3.017 1.00 38.06 111 LYS A N 1
ATOM 832 C CA . LYS A 1 111 ? -8.458 22.646 -3.233 1.00 38.06 111 LYS A CA 1
ATOM 833 C C . LYS A 1 111 ? -6.931 22.834 -3.081 1.00 38.06 111 LYS A C 1
ATOM 835 O O . LYS A 1 111 ? -6.361 22.434 -2.079 1.00 38.06 111 LYS A O 1
ATOM 840 N N . LYS A 1 112 ? -6.202 23.496 -3.990 1.00 31.69 112 LYS A N 1
ATOM 841 C CA . LYS A 1 112 ? -6.531 24.718 -4.746 1.00 31.69 112 LYS A CA 1
ATOM 842 C C . LYS A 1 112 ? -6.086 24.632 -6.213 1.00 31.69 112 LYS A C 1
ATOM 844 O O . LYS A 1 112 ? -4.993 24.153 -6.496 1.00 31.69 112 LYS A O 1
ATOM 849 N N . LYS A 1 113 ? -6.851 25.282 -7.107 1.00 31.95 113 LYS A N 1
ATOM 850 C CA . LYS A 1 113 ? -6.271 25.984 -8.264 1.00 31.95 113 LYS A CA 1
ATOM 851 C C . LYS A 1 113 ? -5.014 26.701 -7.775 1.00 31.95 113 LYS A C 1
ATOM 853 O O . LYS A 1 113 ? -5.115 27.593 -6.931 1.00 31.95 113 LYS A O 1
ATOM 858 N N . SER A 1 114 ? -3.856 26.336 -8.298 1.00 35.84 114 SER A N 1
ATOM 859 C CA . SER A 1 114 ? -2.700 27.214 -8.301 1.00 35.84 114 SER A CA 1
ATOM 860 C C . SER A 1 114 ? -3.108 28.474 -9.068 1.00 35.84 114 SER A C 1
ATOM 862 O O . SER A 1 114 ? -2.974 28.570 -10.283 1.00 35.84 114 SER A O 1
ATOM 864 N N . ALA A 1 115 ? -3.652 29.462 -8.353 1.00 41.44 115 ALA A N 1
ATOM 865 C CA . ALA A 1 115 ? -3.442 30.846 -8.726 1.00 41.44 115 ALA A CA 1
ATOM 866 C C . ALA A 1 115 ? -1.933 31.036 -8.597 1.00 41.44 115 ALA A C 1
ATOM 868 O O . ALA A 1 115 ? -1.389 31.216 -7.509 1.00 41.44 115 ALA A O 1
ATOM 869 N N . CYS A 1 116 ? -1.276 30.769 -9.720 1.00 39.97 116 CYS A N 1
ATOM 870 C CA . CYS A 1 116 ? 0.146 30.832 -9.916 1.00 39.97 116 CYS A CA 1
ATOM 871 C C . CYS A 1 116 ? 0.649 32.163 -9.360 1.00 39.97 116 CYS A C 1
ATOM 873 O O . CYS A 1 116 ? 0.103 33.224 -9.670 1.00 39.97 116 CYS A O 1
ATOM 875 N N . CYS A 1 117 ? 1.696 32.086 -8.548 1.00 43.94 117 CYS A N 1
ATOM 876 C CA . CYS A 1 117 ? 2.530 33.205 -8.149 1.00 43.94 117 CYS A CA 1
ATOM 877 C C . CYS A 1 117 ? 3.294 33.752 -9.369 1.00 43.94 117 CY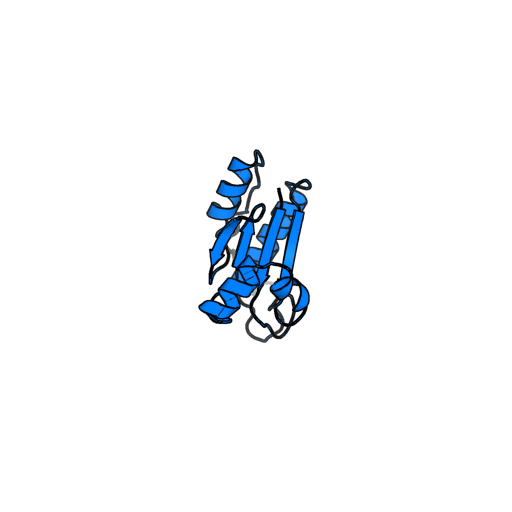S A C 1
ATOM 879 O O . CYS A 1 117 ? 4.521 33.734 -9.408 1.00 43.94 117 CYS A O 1
ATOM 881 N N . CYS A 1 118 ? 2.579 34.239 -10.382 1.00 47.50 118 CYS A N 1
ATOM 882 C CA . CYS A 1 118 ? 3.133 35.131 -11.384 1.00 47.50 118 CYS A CA 1
ATOM 883 C C . CYS A 1 118 ? 3.127 36.526 -10.766 1.00 47.50 118 CYS A C 1
ATOM 885 O O . CYS A 1 118 ? 2.166 37.282 -10.902 1.00 47.50 118 CYS A O 1
ATOM 887 N N . GLY A 1 119 ? 4.190 36.835 -10.024 1.00 53.56 119 GLY A N 1
ATOM 888 C CA . GLY A 1 119 ? 4.455 38.204 -9.615 1.00 53.56 119 GLY A CA 1
ATOM 889 C C . GLY A 1 119 ? 4.485 39.099 -10.857 1.00 53.56 119 GLY A C 1
ATOM 890 O O . GLY A 1 119 ? 5.147 38.745 -11.839 1.00 53.56 119 GLY A O 1
ATOM 891 N N . PRO A 1 120 ? 3.801 40.252 -10.864 1.00 50.00 120 PRO A N 1
ATOM 892 C CA . PRO A 1 120 ? 4.134 41.261 -11.840 1.00 50.00 120 PRO A CA 1
ATOM 893 C C . PRO A 1 120 ? 5.529 41.768 -11.471 1.00 50.00 120 PRO A C 1
ATOM 895 O O . PRO A 1 120 ? 5.739 42.356 -10.411 1.00 50.00 120 PRO A O 1
ATOM 898 N N . LYS A 1 121 ? 6.501 41.528 -12.356 1.00 56.38 121 LYS A N 1
ATOM 899 C CA . LYS A 1 121 ? 7.629 42.450 -12.498 1.00 56.38 121 LYS A CA 1
ATOM 900 C C . LYS A 1 121 ? 7.040 43.862 -12.516 1.00 56.38 121 LYS A C 1
ATOM 902 O O . LYS A 1 121 ? 6.299 44.193 -13.437 1.00 56.38 121 LYS A O 1
ATOM 907 N N . GLY A 1 122 ? 7.320 44.643 -11.480 1.00 59.12 122 GLY A N 1
ATOM 908 C CA . GLY A 1 122 ? 6.721 45.962 -11.321 1.00 59.12 122 GLY A CA 1
ATOM 909 C C . GLY A 1 122 ? 6.841 46.501 -9.903 1.00 59.12 122 GLY A C 1
ATOM 910 O O . GLY A 1 122 ? 5.826 46.748 -9.266 1.00 59.12 122 GLY A O 1
ATOM 911 N N . CYS A 1 123 ? 8.066 46.671 -9.410 1.00 54.25 123 CYS A N 1
ATOM 912 C CA . CYS A 1 123 ? 8.384 47.671 -8.392 1.00 54.25 123 CYS A CA 1
ATOM 913 C C . CYS A 1 123 ? 9.717 48.321 -8.784 1.00 54.25 123 CYS A C 1
ATOM 915 O O . CYS A 1 123 ? 10.596 47.638 -9.311 1.00 54.25 123 CYS A O 1
ATOM 917 N N . CYS A 1 124 ? 9.741 49.641 -8.615 1.00 55.16 124 CYS A N 1
ATOM 918 C CA . CYS A 1 124 ? 10.664 50.636 -9.153 1.00 55.16 124 CYS A CA 1
ATOM 919 C C . CYS A 1 124 ? 12.135 50.464 -8.766 1.00 55.16 124 CYS A C 1
ATOM 921 O O . CYS A 1 124 ? 12.402 49.909 -7.677 1.00 55.16 124 CYS A O 1
#

Foldseek 3Di:
DEKEKEAFAAPDQLNCPDPDGDVQSVLVVVLVVLCCVQPVVYHYYYHYCNHHVVVQVVLPVSVVCCVPVNRQQPTWMDDPSHTDGTNGDDDSVRVQVVCVVVVGHTDRDDDDDCPDPPDPPDDD

Radius of gyration: 17.52 Å; chains: 1; bounding box: 33×67×27 Å